Protein AF-A0A2S9FDQ7-F1 (afdb_monomer_lite)

Sequence (64 aa):
MLGSSGHRTTETVFIGFERATVVSGLNSPVDFRFLPDGRILVAEKGGAIRVVENGTLLAQPAIT

Radius of gyration: 21.55 Å; chains: 1; bounding box: 66×24×42 Å

Foldseek 3Di:
DDDPDPPPPDDDDCPDDDDDDLEDDAAQWDDWDADPVGKMWTAHPVGFIWIADPSYTDPDTPGD

Secondary structure (DSSP, 8-state):
--------------------------SSEEEEEE-TTS-EEEEETTS-EEEEETTEE-SS-SB-

Structure (mmCIF, N/CA/C/O backbone):
data_AF-A0A2S9FDQ7-F1
#
_entry.id   AF-A0A2S9FDQ7-F1
#
loop_
_atom_site.group_PDB
_atom_site.id
_atom_site.type_symbol
_atom_site.label_atom_id
_atom_site.label_alt_id
_atom_site.label_comp_id
_atom_site.label_asym_id
_atom_site.label_entity_id
_atom_site.label_seq_id
_atom_site.pdbx_PDB_ins_code
_atom_site.Cartn_x
_atom_site.Cartn_y
_atom_site.Cartn_z
_atom_site.occupancy
_atom_site.B_iso_or_equiv
_atom_site.auth_seq_id
_atom_site.auth_comp_id
_atom_site.auth_asym_id
_atom_site.auth_atom_id
_atom_site.pdbx_PDB_model_num
ATOM 1 N N . MET A 1 1 ? 54.825 -2.672 -30.032 1.00 47.47 1 MET A N 1
ATOM 2 C CA . MET A 1 1 ? 54.677 -2.088 -28.682 1.00 47.47 1 MET A CA 1
ATOM 3 C C . M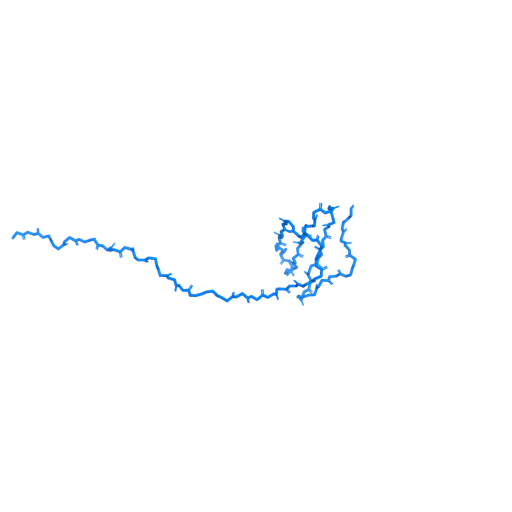ET A 1 1 ? 53.228 -2.249 -28.262 1.00 47.47 1 MET A C 1
ATOM 5 O O . MET A 1 1 ? 52.344 -2.085 -29.090 1.00 47.47 1 MET A O 1
ATOM 9 N N . LEU A 1 2 ? 53.039 -2.722 -27.038 1.00 55.47 2 LEU A N 1
ATOM 10 C CA . LEU A 1 2 ? 51.841 -3.356 -26.488 1.00 55.47 2 LEU A CA 1
ATOM 11 C C . LEU A 1 2 ? 50.771 -2.333 -26.067 1.00 55.47 2 LEU A C 1
ATOM 13 O O . LEU A 1 2 ? 51.127 -1.266 -25.578 1.00 55.47 2 LEU A O 1
ATOM 17 N N . GLY A 1 3 ? 49.487 -2.711 -26.156 1.00 47.97 3 GLY A N 1
ATOM 18 C CA . GLY A 1 3 ? 48.422 -2.118 -25.336 1.00 47.97 3 GLY A CA 1
ATOM 19 C C . GLY A 1 3 ? 47.143 -1.736 -26.080 1.00 47.97 3 GLY A C 1
ATOM 20 O O . GLY A 1 3 ? 46.888 -0.553 -26.273 1.00 47.97 3 GLY A O 1
ATOM 21 N N . SER A 1 4 ? 46.286 -2.704 -26.429 1.00 59.34 4 SER A N 1
ATOM 22 C CA . SER A 1 4 ? 44.859 -2.412 -26.615 1.00 59.34 4 SER A CA 1
ATOM 23 C C . SER A 1 4 ? 44.304 -2.035 -25.243 1.00 59.34 4 SER A C 1
ATOM 25 O O . SER A 1 4 ? 44.125 -2.904 -24.386 1.00 59.34 4 SER A O 1
ATOM 27 N N . SER A 1 5 ? 44.137 -0.742 -24.987 1.00 60.94 5 SER A N 1
ATOM 28 C CA . SER A 1 5 ? 43.641 -0.230 -23.715 1.00 60.94 5 SER A CA 1
ATOM 29 C C . SER A 1 5 ? 42.309 -0.909 -23.393 1.00 60.94 5 SER A C 1
ATOM 31 O O . SER A 1 5 ? 41.314 -0.686 -24.075 1.00 60.94 5 SER A O 1
ATOM 33 N N . GLY A 1 6 ? 42.303 -1.773 -22.374 1.00 58.88 6 GLY A N 1
ATOM 34 C CA . GLY A 1 6 ? 41.140 -2.522 -21.892 1.00 58.88 6 GLY A CA 1
ATOM 35 C C . GLY A 1 6 ? 40.100 -1.642 -21.199 1.00 58.88 6 GLY A C 1
ATOM 36 O O . GLY A 1 6 ? 39.585 -2.009 -20.146 1.00 58.88 6 GLY A O 1
ATOM 37 N N . HIS A 1 7 ? 39.803 -0.468 -21.754 1.00 60.88 7 HIS A N 1
ATOM 38 C CA . HIS A 1 7 ? 38.753 0.396 -21.249 1.00 60.88 7 HIS A CA 1
ATOM 39 C C . HIS A 1 7 ? 37.412 -0.169 -21.727 1.00 60.88 7 HIS A C 1
ATOM 41 O O . HIS A 1 7 ? 36.914 0.175 -22.796 1.00 60.88 7 HIS A O 1
ATOM 47 N N . ARG A 1 8 ? 36.839 -1.101 -20.958 1.00 66.50 8 ARG A N 1
ATOM 48 C CA . ARG A 1 8 ? 35.411 -1.409 -21.075 1.00 66.50 8 ARG A CA 1
ATOM 49 C C . ARG A 1 8 ? 34.664 -0.155 -20.637 1.00 66.50 8 ARG A C 1
ATOM 51 O O . ARG A 1 8 ? 34.545 0.098 -19.443 1.00 66.50 8 ARG A O 1
ATOM 58 N N . THR A 1 9 ? 34.211 0.638 -21.601 1.00 66.81 9 THR A N 1
ATOM 59 C CA . THR A 1 9 ? 33.257 1.717 -21.353 1.00 66.81 9 THR A CA 1
ATOM 60 C C . THR A 1 9 ? 32.003 1.088 -20.753 1.00 66.81 9 THR A C 1
ATOM 62 O O . THR A 1 9 ? 31.328 0.292 -21.403 1.00 66.81 9 THR A O 1
ATOM 65 N N . THR A 1 10 ? 31.729 1.377 -19.484 1.00 65.44 10 THR A N 1
ATOM 66 C CA . THR A 1 10 ? 30.453 1.030 -18.858 1.00 65.44 10 THR A CA 1
ATOM 67 C C . THR A 1 10 ? 29.405 1.980 -19.414 1.00 65.44 10 THR A C 1
ATOM 69 O O . THR A 1 10 ? 29.471 3.182 -19.172 1.00 65.44 10 THR A O 1
ATOM 72 N N . GLU A 1 11 ? 28.443 1.447 -20.158 1.00 73.56 11 GLU A N 1
ATOM 73 C CA . GLU A 1 11 ? 27.262 2.193 -20.577 1.00 73.56 11 GLU A CA 1
ATOM 74 C C . GLU A 1 11 ? 26.105 1.898 -19.622 1.00 73.56 11 GLU A C 1
ATOM 76 O O . GLU A 1 11 ? 25.815 0.742 -19.303 1.00 73.56 11 GLU A O 1
ATOM 81 N N . THR A 1 12 ? 25.428 2.948 -19.161 1.00 76.75 12 THR A N 1
ATOM 82 C CA . THR A 1 12 ? 24.158 2.806 -18.449 1.00 76.75 12 THR A CA 1
ATOM 83 C C . THR A 1 12 ? 23.097 2.381 -19.456 1.00 76.75 12 THR A C 1
ATOM 85 O O . THR A 1 12 ? 22.585 3.200 -20.217 1.00 76.75 12 THR A O 1
ATOM 88 N N . VAL A 1 13 ? 22.764 1.092 -19.469 1.00 79.06 13 VAL A N 1
ATOM 89 C CA . VAL A 1 13 ? 21.671 0.571 -20.293 1.00 79.06 13 VAL A CA 1
ATOM 90 C C . VAL A 1 13 ? 20.345 0.897 -19.611 1.00 79.06 13 VAL A C 1
ATOM 92 O O . VAL A 1 13 ? 20.032 0.361 -18.548 1.00 79.06 13 VAL A O 1
ATOM 95 N N . PHE A 1 14 ? 19.540 1.754 -20.240 1.00 76.75 14 PHE A N 1
ATOM 96 C CA . PHE A 1 14 ? 18.136 1.923 -19.874 1.00 76.75 14 PHE A CA 1
ATOM 97 C C . PHE A 1 14 ? 17.334 0.731 -20.402 1.00 76.75 14 PHE A C 1
ATOM 99 O O . PHE A 1 14 ? 16.804 0.750 -21.511 1.00 76.75 14 PHE A O 1
ATOM 106 N N . ILE A 1 15 ? 17.239 -0.321 -19.591 1.00 80.44 15 ILE A N 1
ATOM 107 C CA . ILE A 1 15 ? 16.153 -1.289 -19.733 1.00 80.44 15 ILE A CA 1
ATOM 108 C C . ILE A 1 15 ? 14.882 -0.567 -19.263 1.00 80.44 15 ILE A C 1
ATOM 110 O O . ILE A 1 15 ? 14.836 -0.056 -18.146 1.00 80.44 15 ILE A O 1
ATOM 114 N N . GLY A 1 16 ? 13.903 -0.381 -20.148 1.00 85.12 16 GLY A N 1
ATOM 115 C CA . GLY A 1 16 ? 12.689 0.374 -19.824 1.00 85.12 16 GLY A CA 1
ATOM 116 C C . GLY A 1 16 ? 11.977 -0.167 -18.577 1.00 85.12 16 GLY A C 1
ATOM 117 O O . GLY A 1 16 ? 12.122 -1.335 -18.224 1.00 85.12 16 GLY A O 1
ATOM 118 N N . PHE A 1 17 ? 11.189 0.681 -17.918 1.00 88.19 17 PHE A N 1
ATOM 119 C CA . PHE A 1 17 ? 10.305 0.273 -16.827 1.00 88.19 17 PHE A CA 1
ATOM 120 C C . PHE A 1 17 ? 8.851 0.539 -17.207 1.00 88.19 17 PHE A C 1
ATOM 122 O O . PHE A 1 17 ? 8.537 1.533 -17.865 1.00 88.19 17 PHE A O 1
ATOM 129 N N . GLU A 1 18 ? 7.960 -0.332 -16.752 1.00 91.31 18 GLU A N 1
ATOM 130 C CA . GLU A 1 18 ? 6.521 -0.119 -16.824 1.00 91.31 18 GLU A CA 1
ATOM 131 C C . GLU A 1 18 ? 6.008 0.338 -15.457 1.00 91.31 18 GLU A C 1
ATOM 133 O O . GLU A 1 18 ? 6.493 -0.101 -14.411 1.00 91.31 18 GLU A O 1
ATOM 138 N N . ARG A 1 19 ? 5.035 1.251 -15.454 1.00 92.50 19 ARG A N 1
ATOM 139 C CA . ARG A 1 19 ? 4.346 1.673 -14.233 1.00 92.50 19 ARG A CA 1
ATOM 140 C C . ARG A 1 19 ? 2.978 1.021 -14.196 1.00 92.50 19 ARG A C 1
ATOM 142 O O . ARG A 1 19 ? 2.167 1.269 -15.081 1.00 92.50 19 ARG A O 1
ATOM 149 N N . ALA A 1 20 ? 2.714 0.277 -13.130 1.00 92.56 20 ALA A N 1
ATOM 150 C CA . ALA A 1 20 ? 1.403 -0.276 -12.839 1.00 92.56 20 ALA A CA 1
ATOM 151 C C . ALA A 1 20 ? 0.896 0.261 -11.497 1.00 92.56 20 ALA A C 1
ATOM 153 O O . ALA A 1 20 ? 1.652 0.387 -10.530 1.00 92.56 20 ALA A O 1
ATOM 154 N N . THR A 1 21 ? -0.396 0.572 -11.431 1.00 93.88 21 THR A N 1
ATOM 155 C CA . THR A 1 21 ? -1.060 0.889 -10.167 1.00 93.88 21 THR A CA 1
ATOM 156 C C . THR A 1 21 ? -1.295 -0.406 -9.398 1.00 93.88 21 THR A C 1
ATOM 158 O O . THR A 1 21 ? -2.062 -1.252 -9.843 1.00 93.88 21 THR A O 1
ATOM 161 N N . VAL A 1 22 ? -0.652 -0.551 -8.237 1.00 92.69 22 VAL A N 1
ATOM 162 C CA . VAL A 1 22 ? -0.833 -1.722 -7.359 1.00 92.69 22 VAL A CA 1
ATOM 163 C C . VAL A 1 22 ? -2.172 -1.659 -6.625 1.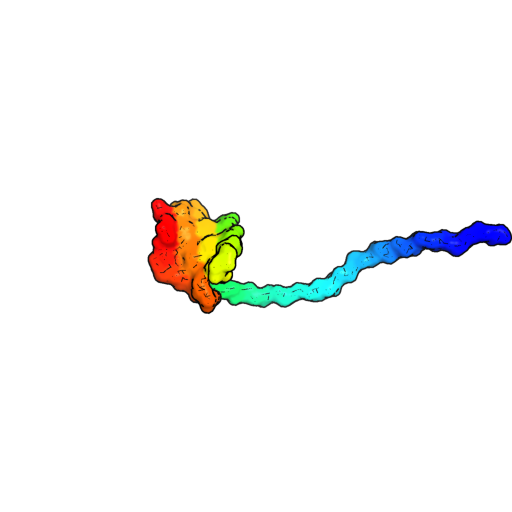00 92.69 22 VAL A C 1
ATOM 165 O O . VAL A 1 22 ? -2.876 -2.656 -6.532 1.00 92.69 22 VAL A O 1
ATOM 168 N N . VAL A 1 23 ? -2.519 -0.484 -6.093 1.00 96.69 23 VAL A N 1
ATOM 169 C CA . VAL A 1 23 ? -3.766 -0.245 -5.362 1.00 96.69 23 VAL A CA 1
ATOM 170 C C . VAL A 1 23 ? -4.130 1.242 -5.413 1.00 96.69 23 VAL A C 1
ATOM 172 O O . VAL A 1 23 ? -3.250 2.100 -5.510 1.00 96.69 23 VAL A O 1
ATOM 175 N N . SER A 1 24 ? -5.420 1.557 -5.335 1.00 96.75 24 SER A N 1
ATOM 176 C CA . SER A 1 24 ? -5.956 2.923 -5.256 1.00 96.75 24 SER A CA 1
ATOM 177 C C . SER A 1 24 ? -6.737 3.145 -3.955 1.00 96.75 24 SER A C 1
ATOM 179 O O . SER A 1 24 ? -7.011 2.198 -3.225 1.00 96.75 24 SER A O 1
ATOM 181 N N . GLY A 1 25 ? -7.141 4.389 -3.673 1.00 96.56 25 GLY A N 1
ATOM 182 C CA . GLY A 1 25 ? -7.994 4.714 -2.517 1.00 96.56 25 GLY A CA 1
ATOM 183 C C . GLY A 1 25 ? -7.252 4.962 -1.198 1.00 96.56 25 GLY A C 1
ATOM 184 O O . GLY A 1 25 ? -7.886 5.027 -0.152 1.00 96.56 25 GLY A O 1
ATOM 185 N N . LEU A 1 26 ? -5.926 5.110 -1.247 1.00 97.75 26 LEU A N 1
ATOM 186 C CA . LEU A 1 26 ? -5.096 5.516 -0.108 1.00 97.75 26 LEU A CA 1
ATOM 187 C C . LEU A 1 26 ? -5.190 7.028 0.132 1.00 97.75 26 LEU A C 1
ATOM 189 O O . LEU A 1 26 ? -5.288 7.811 -0.817 1.00 97.75 26 LEU A O 1
ATOM 193 N N . ASN A 1 27 ? -5.074 7.447 1.388 1.00 97.88 27 ASN A N 1
ATOM 194 C CA . ASN A 1 27 ? -5.051 8.850 1.782 1.00 97.88 27 ASN A CA 1
ATOM 195 C C . ASN A 1 27 ? -3.630 9.306 2.146 1.00 97.88 27 ASN A C 1
ATOM 197 O O . ASN A 1 27 ? -3.155 9.083 3.256 1.00 97.88 27 ASN A O 1
ATOM 201 N N . SER A 1 28 ? -2.962 10.006 1.223 1.00 97.88 28 SER A N 1
ATOM 202 C CA . SER A 1 28 ? -1.606 10.547 1.424 1.00 97.88 28 SER A CA 1
ATOM 203 C C . SER A 1 28 ? -0.600 9.498 1.952 1.00 97.88 28 SER A C 1
ATOM 205 O O . SER A 1 28 ? -0.084 9.668 3.062 1.00 97.88 28 SER A O 1
ATOM 207 N N . PRO A 1 29 ? -0.334 8.401 1.209 1.00 97.88 29 PRO A N 1
ATOM 208 C CA . PRO A 1 29 ? 0.609 7.369 1.637 1.00 97.88 29 PRO A CA 1
ATOM 209 C C . PRO A 1 29 ? 2.036 7.928 1.726 1.00 97.88 29 PRO A C 1
ATOM 211 O O . PRO A 1 29 ? 2.465 8.681 0.850 1.00 97.88 29 PRO A O 1
ATOM 214 N N . VAL A 1 30 ? 2.760 7.563 2.783 1.00 98.44 30 VAL A N 1
ATOM 215 C CA . VAL A 1 30 ? 4.115 8.069 3.074 1.00 98.44 30 VAL A CA 1
ATOM 216 C C . VAL A 1 30 ? 5.180 6.976 3.121 1.00 98.44 30 VAL A C 1
ATOM 218 O O . VAL A 1 30 ? 6.347 7.286 2.907 1.00 98.44 30 VAL A O 1
ATOM 221 N N . ASP A 1 31 ? 4.800 5.720 3.367 1.00 98.50 31 ASP A N 1
ATOM 222 C CA . ASP A 1 31 ? 5.720 4.576 3.376 1.00 98.50 31 ASP A CA 1
ATOM 223 C C . ASP A 1 31 ? 4.964 3.256 3.139 1.00 98.50 31 ASP A C 1
ATOM 225 O O . ASP A 1 31 ? 3.738 3.202 3.296 1.00 98.50 31 ASP A O 1
ATOM 229 N N . PHE A 1 32 ? 5.673 2.186 2.775 1.00 98.38 32 PHE A N 1
ATOM 230 C CA . PHE A 1 32 ? 5.101 0.847 2.641 1.00 98.38 32 PHE A CA 1
ATOM 231 C C . PHE A 1 32 ? 6.111 -0.271 2.922 1.00 98.38 32 PHE A C 1
ATOM 233 O O . PHE A 1 32 ? 7.322 -0.107 2.786 1.00 98.38 32 PHE A O 1
ATOM 240 N N . ARG A 1 33 ? 5.604 -1.462 3.263 1.00 98.38 33 ARG A N 1
ATOM 241 C CA . ARG A 1 33 ? 6.435 -2.658 3.448 1.00 98.38 33 ARG A CA 1
ATOM 242 C C . ARG A 1 33 ? 5.713 -3.937 3.040 1.00 98.38 33 ARG A C 1
ATOM 244 O O . ARG A 1 33 ? 4.568 -4.156 3.426 1.00 98.38 33 ARG A O 1
ATOM 251 N N . PHE A 1 34 ? 6.420 -4.808 2.321 1.00 97.88 34 PHE A N 1
ATOM 252 C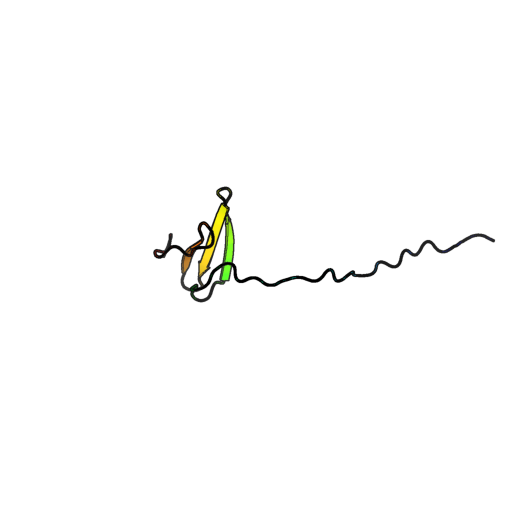 CA . PHE A 1 34 ? 5.975 -6.177 2.057 1.00 97.88 34 PHE A CA 1
ATOM 253 C C . PHE A 1 34 ? 6.106 -7.043 3.309 1.00 97.88 34 PHE A C 1
ATOM 255 O O . PHE A 1 34 ? 7.135 -7.018 3.993 1.00 97.88 34 PHE A O 1
ATOM 262 N N . LEU A 1 35 ? 5.073 -7.829 3.587 1.00 97.75 35 LEU A N 1
ATOM 263 C CA . LEU A 1 35 ? 5.070 -8.824 4.647 1.00 97.75 35 LEU A CA 1
ATOM 264 C C . LEU A 1 35 ? 5.429 -10.215 4.094 1.00 97.75 35 LEU A C 1
ATOM 266 O O . LEU A 1 35 ? 5.185 -10.488 2.918 1.00 97.75 35 LEU A O 1
ATOM 270 N N . PRO A 1 36 ? 5.978 -11.121 4.929 1.00 98.38 36 PRO A N 1
ATOM 271 C CA . PRO A 1 36 ? 6.309 -12.487 4.509 1.00 98.38 36 PRO A CA 1
ATOM 272 C C . PRO A 1 36 ? 5.116 -13.312 4.003 1.00 98.38 36 PRO A C 1
ATOM 274 O O . PRO A 1 36 ? 5.316 -14.284 3.285 1.00 98.38 36 PRO A O 1
ATOM 277 N N . ASP A 1 37 ? 3.890 -12.933 4.372 1.00 97.50 37 ASP A N 1
ATOM 278 C CA . ASP A 1 37 ? 2.644 -13.570 3.927 1.00 97.50 37 ASP A CA 1
ATOM 279 C C . ASP A 1 37 ? 2.124 -13.028 2.578 1.00 97.50 37 ASP A C 1
ATOM 281 O O . ASP A 1 37 ? 1.077 -13.460 2.103 1.00 97.50 37 ASP A O 1
ATOM 285 N N . GLY A 1 38 ? 2.849 -12.095 1.948 1.00 96.81 38 GLY A N 1
ATOM 286 C CA . GLY A 1 38 ? 2.500 -11.508 0.653 1.00 96.81 38 GLY A CA 1
ATOM 287 C C . GLY A 1 38 ? 1.630 -10.250 0.727 1.00 96.81 38 GLY A C 1
ATOM 288 O O . GLY A 1 38 ? 1.366 -9.639 -0.310 1.00 96.81 38 GLY A O 1
ATOM 289 N N . ARG A 1 39 ? 1.208 -9.816 1.921 1.00 98.19 39 ARG A N 1
ATOM 290 C CA . ARG A 1 39 ? 0.489 -8.543 2.090 1.00 98.19 39 ARG A CA 1
ATOM 291 C C . ARG A 1 39 ? 1.425 -7.339 2.010 1.00 98.19 39 ARG A C 1
ATOM 293 O O . ARG A 1 39 ? 2.643 -7.452 2.164 1.00 98.19 39 ARG A O 1
ATOM 300 N N . ILE A 1 40 ? 0.837 -6.160 1.821 1.00 98.50 40 ILE A N 1
ATOM 301 C CA . ILE A 1 40 ? 1.543 -4.873 1.869 1.00 98.50 40 ILE A CA 1
ATOM 302 C C . ILE A 1 40 ? 0.945 -4.030 2.992 1.00 98.50 40 ILE A C 1
ATOM 304 O O . ILE A 1 40 ? -0.263 -3.797 3.016 1.00 98.50 40 ILE A O 1
ATOM 308 N N . LEU A 1 41 ? 1.787 -3.550 3.906 1.00 98.50 41 LEU A N 1
ATOM 309 C CA . LEU A 1 41 ? 1.420 -2.477 4.829 1.00 98.50 41 LEU A CA 1
ATOM 310 C C . LEU A 1 41 ? 1.706 -1.135 4.173 1.00 98.50 41 LEU A C 1
ATOM 312 O O . LEU A 1 41 ? 2.773 -0.966 3.587 1.00 98.50 41 LEU A O 1
ATOM 316 N N . VAL A 1 42 ? 0.786 -0.185 4.308 1.00 98.69 42 VAL A N 1
ATOM 317 C CA . VAL A 1 42 ? 0.963 1.189 3.826 1.00 98.69 42 VAL A CA 1
ATOM 318 C C . VAL A 1 42 ? 0.699 2.148 4.978 1.00 98.69 42 VAL A C 1
ATOM 320 O O . VAL A 1 42 ? -0.367 2.096 5.591 1.00 98.69 42 VAL A O 1
ATOM 323 N N . ALA A 1 43 ? 1.664 3.016 5.272 1.00 98.69 43 ALA A N 1
ATOM 324 C CA . ALA A 1 43 ? 1.504 4.092 6.240 1.00 98.69 43 ALA A CA 1
ATOM 325 C C . ALA A 1 43 ? 0.899 5.322 5.555 1.00 98.69 43 ALA A C 1
ATOM 327 O O . ALA A 1 43 ? 1.411 5.790 4.535 1.00 98.69 43 ALA A O 1
ATOM 328 N N . GLU A 1 44 ? -0.176 5.863 6.120 1.00 98.56 44 GLU A N 1
ATOM 329 C CA . GLU A 1 44 ? -0.788 7.120 5.689 1.00 98.56 44 GLU A CA 1
ATOM 330 C C . GLU A 1 44 ? -0.310 8.277 6.569 1.00 98.56 44 GLU A C 1
ATOM 332 O O . GLU A 1 44 ? -0.094 8.115 7.770 1.00 98.56 44 GLU A O 1
ATOM 337 N N . LYS A 1 45 ? -0.192 9.482 5.996 1.00 98.31 45 LYS A N 1
ATOM 338 C CA . LYS A 1 45 ? 0.260 10.689 6.718 1.00 98.31 45 LYS A CA 1
ATOM 339 C C . LYS A 1 45 ? -0.539 10.972 8.002 1.00 98.31 45 LYS A C 1
ATOM 341 O O . LYS A 1 45 ? -0.008 11.581 8.924 1.00 98.31 45 LYS A O 1
ATOM 346 N N . GLY A 1 46 ? -1.805 10.553 8.052 1.00 97.19 46 GLY A N 1
ATOM 347 C CA . GLY A 1 46 ? -2.683 10.702 9.216 1.00 97.19 46 GLY A CA 1
ATOM 348 C C . GLY A 1 46 ? -2.416 9.724 10.367 1.00 97.19 46 GLY A C 1
ATOM 349 O O . GLY A 1 46 ? -3.111 9.813 11.370 1.00 97.19 46 GLY A O 1
ATOM 350 N N . GLY A 1 47 ? -1.453 8.806 10.231 1.00 97.75 47 GLY A N 1
ATOM 351 C CA . GLY A 1 47 ? -1.099 7.805 11.247 1.00 97.75 47 GLY A CA 1
ATOM 352 C C . GLY A 1 47 ? -1.714 6.421 11.018 1.00 97.75 47 GLY A C 1
ATOM 353 O O . GLY A 1 47 ? -1.242 5.444 11.594 1.00 97.75 47 GLY A O 1
ATOM 354 N N . ALA A 1 48 ? -2.708 6.308 10.132 1.00 98.38 48 ALA A N 1
ATOM 355 C CA . ALA A 1 48 ? -3.346 5.032 9.835 1.00 98.38 48 ALA A CA 1
ATOM 356 C C . ALA A 1 48 ? -2.387 4.058 9.129 1.00 98.38 48 ALA A C 1
ATOM 358 O O . ALA A 1 48 ? -1.652 4.435 8.211 1.00 98.38 48 ALA A O 1
ATOM 359 N N . ILE A 1 49 ? -2.458 2.781 9.513 1.00 98.38 49 ILE A N 1
ATOM 360 C CA . ILE A 1 49 ? -1.781 1.685 8.811 1.00 98.38 49 ILE A CA 1
ATOM 361 C C . ILE A 1 49 ? -2.820 0.894 8.020 1.00 98.38 49 ILE A C 1
ATOM 363 O O . ILE A 1 49 ? -3.697 0.234 8.586 1.00 98.38 49 ILE A O 1
ATOM 367 N N . ARG A 1 50 ? -2.725 0.965 6.692 1.00 98.56 50 ARG A N 1
ATOM 368 C CA . ARG A 1 50 ? -3.577 0.231 5.751 1.00 98.56 50 ARG A CA 1
ATOM 369 C C . ARG A 1 50 ? -2.945 -1.107 5.384 1.00 98.56 50 ARG A C 1
ATOM 371 O O . ARG A 1 50 ? -1.725 -1.254 5.404 1.00 98.56 50 ARG A O 1
ATOM 378 N N . VAL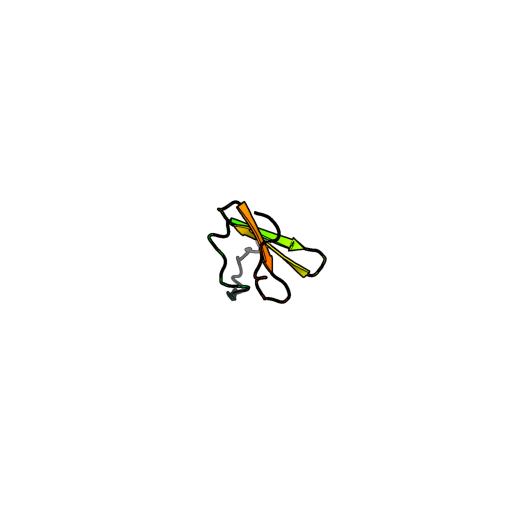 A 1 51 ? -3.788 -2.057 4.992 1.00 98.50 51 VAL A N 1
ATOM 379 C CA . VAL A 1 51 ? -3.368 -3.379 4.516 1.00 98.50 51 VAL A CA 1
ATOM 380 C C . VAL A 1 51 ? -3.876 -3.579 3.095 1.00 98.50 51 VAL A C 1
ATOM 382 O O . VAL A 1 51 ? -5.066 -3.398 2.828 1.00 98.50 51 VAL A O 1
ATOM 385 N N . VAL A 1 52 ? -2.972 -3.961 2.197 1.00 98.56 52 VAL A N 1
ATOM 386 C CA . VAL A 1 52 ? -3.295 -4.472 0.864 1.00 98.56 52 VAL A CA 1
ATOM 387 C C . VAL A 1 52 ? -3.118 -5.982 0.883 1.00 98.56 52 VAL A C 1
ATOM 389 O O . VAL A 1 52 ? -2.055 -6.485 1.253 1.00 98.56 52 VAL A O 1
ATOM 392 N N . GLU A 1 53 ? -4.150 -6.699 0.466 1.00 97.94 53 GLU A N 1
ATOM 393 C CA . GLU A 1 53 ? -4.174 -8.155 0.393 1.00 97.94 53 GLU A CA 1
ATOM 394 C C . GLU A 1 53 ? -4.706 -8.567 -0.979 1.00 97.94 53 GLU A C 1
ATOM 396 O O . GLU A 1 53 ? -5.745 -8.077 -1.416 1.00 97.94 53 GLU A O 1
ATOM 401 N N . ASN A 1 54 ? -3.967 -9.425 -1.691 1.00 95.44 54 ASN A N 1
ATOM 402 C CA . ASN A 1 54 ? -4.335 -9.891 -3.035 1.00 95.44 54 ASN A CA 1
ATOM 403 C C . ASN A 1 54 ? -4.695 -8.738 -4.003 1.00 95.44 54 ASN A C 1
ATOM 405 O O . ASN A 1 54 ? -5.678 -8.807 -4.737 1.00 95.44 54 ASN A O 1
ATOM 409 N N . GLY A 1 55 ? -3.930 -7.639 -3.957 1.00 94.62 55 GLY A N 1
ATOM 410 C CA . GLY A 1 55 ? -4.159 -6.443 -4.784 1.00 94.62 55 GLY A CA 1
ATOM 411 C C . GLY A 1 55 ? -5.342 -5.564 -4.355 1.00 94.62 55 GLY A C 1
ATOM 412 O O . GLY A 1 55 ? -5.631 -4.569 -5.013 1.00 94.62 55 GLY A O 1
ATOM 413 N N . THR A 1 56 ? -6.020 -5.889 -3.253 1.00 97.62 56 THR A N 1
ATOM 414 C CA . THR A 1 56 ? -7.185 -5.146 -2.753 1.00 97.62 56 THR A CA 1
ATOM 415 C C . THR A 1 56 ? -6.841 -4.396 -1.471 1.00 97.62 56 THR A C 1
ATOM 417 O O . THR A 1 56 ? -6.227 -4.951 -0.562 1.00 97.62 56 THR A O 1
ATOM 420 N N . L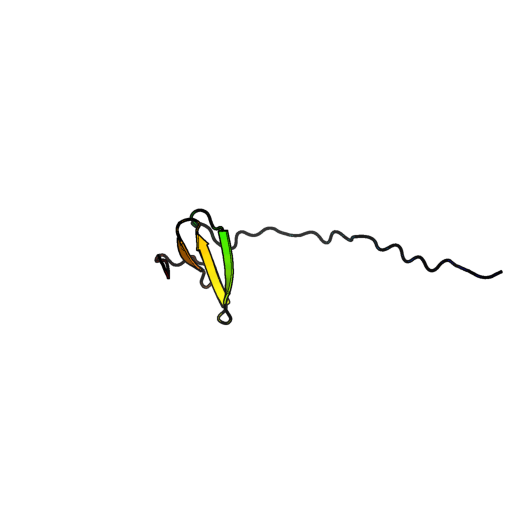EU A 1 57 ? -7.256 -3.130 -1.372 1.00 98.31 57 LEU A N 1
ATOM 421 C CA . LEU A 1 57 ? -7.174 -2.361 -0.130 1.00 98.31 57 LEU A CA 1
ATOM 422 C C . LEU A 1 57 ? -8.274 -2.820 0.831 1.00 98.31 57 LEU A C 1
ATOM 424 O O . LEU A 1 57 ? -9.457 -2.697 0.510 1.00 98.31 57 LEU A O 1
ATOM 428 N N . LEU A 1 58 ? -7.910 -3.304 2.019 1.00 98.12 58 LEU A N 1
ATOM 429 C CA . LEU A 1 58 ? -8.906 -3.643 3.036 1.00 98.12 58 LEU A CA 1
ATOM 430 C C . LEU A 1 58 ? -9.656 -2.385 3.494 1.00 98.12 58 LEU A C 1
ATOM 432 O O . LEU A 1 58 ? -9.075 -1.299 3.603 1.00 98.12 58 LEU A O 1
ATOM 436 N N . ALA A 1 59 ? -10.955 -2.533 3.766 1.00 96.88 59 ALA A N 1
ATOM 437 C CA . ALA A 1 59 ? -11.831 -1.413 4.109 1.00 96.88 59 ALA A CA 1
ATOM 438 C C . ALA A 1 59 ? -11.412 -0.732 5.423 1.00 96.88 59 ALA A C 1
ATOM 440 O O . ALA A 1 59 ? -11.294 0.495 5.471 1.00 96.88 59 ALA A O 1
ATOM 441 N N . GLN A 1 60 ? -11.140 -1.533 6.457 1.00 96.94 60 GLN A N 1
ATOM 442 C CA . GLN A 1 60 ? -10.738 -1.058 7.778 1.00 96.94 60 GLN A CA 1
ATOM 443 C C . GLN A 1 60 ? -9.203 -0.969 7.884 1.00 96.94 60 GLN A C 1
ATOM 445 O O . GLN A 1 60 ? -8.514 -1.924 7.512 1.00 96.94 60 GLN A O 1
ATOM 450 N N 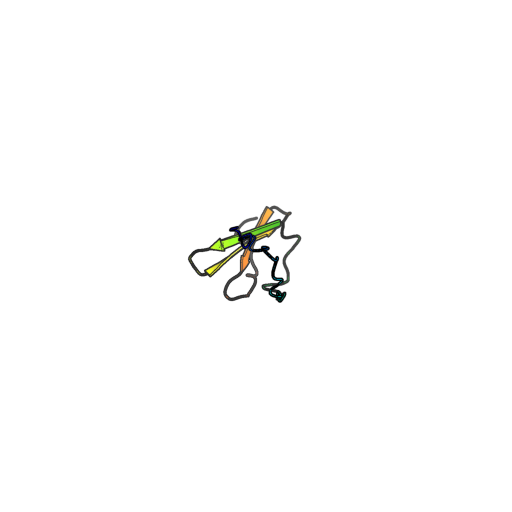. PRO A 1 61 ? -8.645 0.136 8.413 1.00 97.06 61 PRO A N 1
ATOM 451 C CA . PRO A 1 61 ? -7.242 0.190 8.813 1.00 97.06 61 PRO A CA 1
ATOM 452 C C . PRO A 1 61 ? -6.913 -0.857 9.883 1.00 97.06 61 PRO A C 1
ATOM 454 O O . PRO A 1 61 ? -7.753 -1.183 10.720 1.00 97.06 61 PRO A O 1
ATOM 457 N N . ALA A 1 62 ? -5.670 -1.336 9.896 1.00 97.38 62 ALA A N 1
ATOM 458 C CA . ALA A 1 62 ? -5.174 -2.204 10.961 1.00 97.38 62 ALA A CA 1
ATOM 459 C C . ALA A 1 62 ? -4.851 -1.422 12.247 1.00 97.38 62 ALA A C 1
ATOM 461 O O . ALA A 1 62 ? -4.951 -1.975 13.338 1.00 97.38 62 ALA A O 1
ATOM 462 N N . ILE A 1 63 ? -4.439 -0.156 12.110 1.00 96.56 63 ILE A N 1
ATOM 463 C CA . ILE A 1 63 ? -4.069 0.756 13.206 1.00 96.56 63 ILE A CA 1
ATOM 464 C C . ILE A 1 63 ? -4.542 2.172 12.837 1.00 96.56 63 ILE A C 1
ATOM 466 O O . ILE A 1 63 ? -4.532 2.518 11.650 1.00 96.56 63 ILE A O 1
ATOM 470 N N . THR A 1 64 ? -4.938 2.964 13.839 1.00 87.19 64 THR A N 1
ATOM 471 C CA . THR A 1 64 ? -5.332 4.382 13.736 1.00 87.19 64 THR A CA 1
ATOM 472 C C . THR A 1 64 ? -4.618 5.230 14.769 1.00 87.19 64 THR A C 1
ATOM 474 O O . THR A 1 64 ? -4.519 4.736 15.917 1.00 87.19 64 THR A O 1
#

pLDDT: mean 89.17, std 14.47, range [47.47, 98.69]